Protein AF-A0A957FX62-F1 (afdb_monomer)

Mean predicted aligned error: 3.84 Å

Sequence (72 aa):
AFYLDQQLDGFDGNVHAALAAYNAGPGNAARWYEVAGDDIDLFVETIDFTETRLYVERIYLGHAIYRHLYGQ

Solvent-accessible surface area (backbone atoms only — not comparable to full-atom values): 3973 Å² total; per-residue (Å²): 110,74,69,52,51,53,30,21,66,75,43,80,62,37,60,67,49,13,52,34,17,67,71,66,35,57,73,54,24,48,58,28,35,76,75,29,57,88,42,61,70,54,28,50,71,52,42,85,48,65,68,48,31,53,52,51,50,51,52,51,52,49,50,54,51,46,45,72,77,61,67,121

pLDDT: mean 91.27, std 7.94, range [56.12, 98.12]

Radius of gyration: 12.11 Å; Cα contacts (8 Å, |Δi|>4): 65; chains: 1; bounding box: 30×22×32 Å

Secondary structure (DSSP, 8-state):
-HHHHHHHHHTTT-HHHHHHHHHH-HHHHHHHHHHHTT-HHHHHHH---HHHHHHHHHHHHHHHHHHHHH--

Foldseek 3Di:
DVQLVVLCVVLVNPNLLSLLCVVPNNVLSVVLCVVQPNPPVSSLVSNPDPVSSVRSVVVVVVVVVCCVVPVD

Structure (mmCIF, N/CA/C/O backbone):
data_AF-A0A957FX62-F1
#
_entry.id   AF-A0A957FX62-F1
#
loop_
_atom_site.group_PDB
_atom_site.id
_atom_site.type_symbol
_atom_site.label_atom_id
_atom_site.label_alt_id
_atom_site.label_comp_id
_atom_site.label_asym_id
_atom_site.label_entity_id
_atom_site.label_seq_id
_atom_site.pdbx_PDB_ins_code
_atom_site.Cartn_x
_atom_site.Cartn_y
_atom_site.Cartn_z
_atom_site.occupancy
_atom_site.B_iso_or_equiv
_atom_site.auth_seq_id
_atom_site.auth_comp_id
_atom_site.auth_asym_id
_atom_site.auth_atom_id
_atom_site.pdbx_PDB_model_num
ATOM 1 N N . ALA A 1 1 ? -13.283 7.237 -0.448 1.00 68.44 1 ALA A N 1
ATOM 2 C CA . ALA A 1 1 ? -12.019 7.825 -0.931 1.00 68.44 1 ALA A CA 1
ATOM 3 C C . ALA A 1 1 ? -11.721 7.208 -2.292 1.00 68.44 1 ALA A C 1
ATOM 5 O O . ALA A 1 1 ? -11.397 6.035 -2.326 1.00 68.44 1 ALA A O 1
ATOM 6 N N . PHE A 1 2 ? -11.896 7.947 -3.393 1.00 90.19 2 PHE A N 1
ATOM 7 C CA . PHE A 1 2 ? -11.917 7.375 -4.753 1.00 90.19 2 PHE A CA 1
ATOM 8 C C . PHE A 1 2 ? -10.620 6.644 -5.144 1.00 90.19 2 PHE A C 1
ATOM 10 O O . PHE A 1 2 ? -10.666 5.587 -5.755 1.00 90.19 2 PHE A O 1
ATOM 17 N N . TYR A 1 3 ? -9.459 7.172 -4.747 1.00 91.81 3 TYR A N 1
ATOM 18 C CA . TYR A 1 3 ? -8.173 6.594 -5.148 1.00 91.81 3 TYR A CA 1
ATOM 19 C C . TYR A 1 3 ? -7.837 5.279 -4.430 1.00 91.81 3 TYR A C 1
ATOM 21 O O . TYR A 1 3 ? -7.322 4.364 -5.058 1.00 91.81 3 TYR A O 1
ATOM 29 N N . LEU A 1 4 ? -8.150 5.158 -3.134 1.00 90.75 4 LEU A N 1
ATOM 30 C CA . LEU A 1 4 ? -7.954 3.900 -2.403 1.00 90.75 4 LEU A CA 1
ATOM 31 C C . LEU A 1 4 ? -8.913 2.813 -2.900 1.00 90.75 4 LEU A C 1
ATOM 33 O O . LEU A 1 4 ? -8.504 1.671 -3.043 1.00 90.75 4 LEU A O 1
ATOM 37 N N . ASP A 1 5 ? -10.157 3.192 -3.193 1.00 94.25 5 ASP A N 1
ATOM 38 C CA . ASP A 1 5 ? -11.172 2.308 -3.777 1.00 94.25 5 ASP A CA 1
ATOM 39 C C . ASP A 1 5 ? -10.701 1.751 -5.129 1.00 94.25 5 ASP A C 1
ATOM 41 O O . ASP A 1 5 ? -10.686 0.548 -5.345 1.00 94.25 5 ASP A O 1
ATOM 45 N N . GLN A 1 6 ? -10.141 2.619 -5.976 1.00 95.25 6 GLN A N 1
ATOM 46 C CA . GLN A 1 6 ? -9.513 2.210 -7.231 1.00 95.25 6 GLN A CA 1
ATOM 47 C C . GLN A 1 6 ? -8.350 1.224 -7.031 1.00 95.25 6 GLN A C 1
ATOM 49 O O . GLN A 1 6 ? -8.175 0.321 -7.846 1.00 95.25 6 GLN A O 1
ATOM 54 N N . GLN A 1 7 ? -7.532 1.395 -5.984 1.00 96.81 7 GLN A N 1
ATOM 55 C CA . GLN A 1 7 ? -6.473 0.424 -5.693 1.00 96.81 7 GLN A CA 1
ATOM 56 C C . GLN A 1 7 ? -7.058 -0.897 -5.188 1.00 96.81 7 GLN A C 1
ATOM 58 O O . GLN A 1 7 ? -6.587 -1.949 -5.593 1.00 96.81 7 GLN A O 1
ATOM 63 N N . LEU A 1 8 ? -8.091 -0.864 -4.344 1.00 95.25 8 LEU A N 1
ATOM 64 C CA . LEU A 1 8 ? -8.763 -2.078 -3.876 1.00 95.25 8 LEU A CA 1
ATOM 65 C C . LEU A 1 8 ? -9.313 -2.893 -5.047 1.00 95.25 8 LEU A C 1
ATOM 67 O O . LEU A 1 8 ? -9.040 -4.088 -5.117 1.00 95.25 8 LEU A O 1
ATOM 71 N N . ASP A 1 9 ? -9.994 -2.243 -5.990 1.00 96.06 9 ASP A N 1
ATOM 72 C CA . ASP A 1 9 ? -10.479 -2.893 -7.210 1.00 96.06 9 ASP A CA 1
ATOM 73 C C . ASP A 1 9 ? -9.325 -3.444 -8.062 1.00 96.06 9 ASP A C 1
ATOM 75 O O . ASP A 1 9 ? -9.412 -4.545 -8.597 1.00 96.06 9 ASP A O 1
ATOM 79 N N . GLY A 1 10 ? -8.219 -2.700 -8.171 1.00 94.62 10 GLY A N 1
ATOM 80 C CA . GLY A 1 10 ? -7.041 -3.104 -8.946 1.00 94.62 10 GLY A CA 1
ATOM 81 C C . GLY A 1 10 ? -6.241 -4.272 -8.357 1.00 94.62 10 GLY A C 1
ATOM 82 O O . GLY A 1 10 ? -5.428 -4.855 -9.069 1.00 94.62 10 GLY A O 1
ATOM 83 N N . PHE A 1 11 ? -6.463 -4.609 -7.086 1.00 95.38 11 PHE A N 1
ATOM 84 C 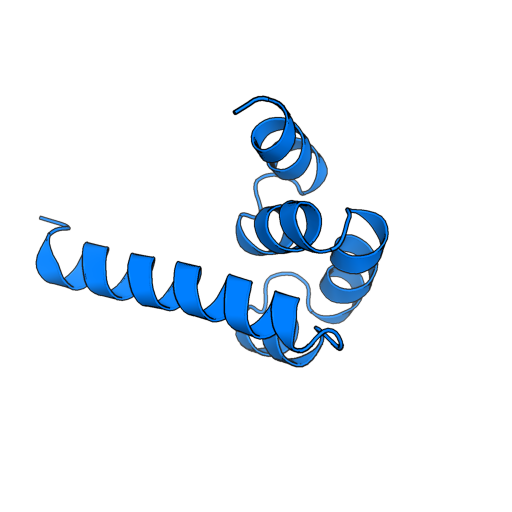CA . PHE A 1 11 ? -5.803 -5.705 -6.371 1.00 95.38 11 PHE A CA 1
ATOM 85 C C . PHE A 1 11 ? -6.803 -6.768 -5.886 1.00 95.38 11 PHE A C 1
ATOM 87 O O . PHE A 1 11 ? -6.554 -7.431 -4.881 1.00 95.38 11 PHE A O 1
ATOM 94 N N . ASP A 1 12 ? -7.948 -6.915 -6.562 1.00 94.25 12 ASP A N 1
ATOM 95 C CA . ASP A 1 12 ? -8.979 -7.923 -6.263 1.00 94.25 12 ASP A CA 1
ATOM 96 C C . ASP A 1 12 ? -9.445 -7.923 -4.791 1.00 94.25 12 ASP A C 1
ATOM 98 O O . ASP A 1 12 ? -9.744 -8.955 -4.189 1.00 94.25 12 ASP A O 1
ATOM 102 N N . GLY A 1 13 ? -9.497 -6.738 -4.177 1.00 92.25 13 GLY A N 1
ATOM 103 C CA . GLY A 1 13 ? -9.878 -6.557 -2.778 1.00 92.25 13 GLY A CA 1
ATOM 104 C C . GLY A 1 13 ? -8.771 -6.865 -1.765 1.00 92.25 13 GLY A C 1
ATOM 105 O O . GLY A 1 13 ? -9.026 -6.791 -0.559 1.00 92.25 13 GLY A O 1
ATOM 106 N N . ASN A 1 14 ? -7.541 -7.163 -2.200 1.00 92.31 14 ASN A N 1
ATOM 107 C CA . ASN A 1 14 ? -6.412 -7.325 -1.292 1.00 92.31 14 ASN A CA 1
ATOM 108 C C . ASN A 1 14 ? -6.044 -5.971 -0.658 1.00 92.31 14 ASN A C 1
ATOM 110 O O . ASN A 1 14 ? -5.407 -5.100 -1.257 1.00 92.31 14 ASN A O 1
ATOM 114 N N . VAL A 1 15 ? -6.456 -5.800 0.600 1.00 91.69 15 VAL A N 1
ATOM 115 C CA . VAL A 1 15 ? -6.304 -4.545 1.347 1.00 91.69 15 VAL A CA 1
ATOM 116 C C . VAL A 1 15 ? -4.833 -4.172 1.543 1.00 91.69 15 VAL A C 1
ATOM 118 O O . VAL A 1 15 ? -4.495 -2.990 1.519 1.00 91.69 15 VAL A O 1
ATOM 121 N N . HIS A 1 16 ? -3.942 -5.148 1.715 1.00 92.25 16 HIS A N 1
ATOM 122 C CA . HIS A 1 16 ? -2.524 -4.891 1.970 1.00 92.25 16 HIS A CA 1
ATOM 123 C C . HIS A 1 16 ? -1.819 -4.355 0.727 1.00 92.25 16 HIS A C 1
ATOM 125 O O . HIS A 1 16 ? -1.143 -3.324 0.798 1.00 92.25 16 HIS A O 1
ATOM 131 N N . ALA A 1 17 ? -2.052 -4.993 -0.420 1.00 95.00 17 ALA A N 1
ATOM 132 C CA . ALA A 1 17 ? -1.544 -4.526 -1.700 1.00 95.00 17 ALA A CA 1
ATOM 133 C C . ALA A 1 17 ? -2.132 -3.155 -2.072 1.00 95.00 17 ALA A C 1
ATOM 135 O O . ALA A 1 17 ? -1.390 -2.256 -2.467 1.00 95.00 17 ALA A O 1
ATOM 136 N N . ALA A 1 18 ? -3.429 -2.932 -1.834 1.00 95.75 18 ALA A N 1
ATOM 137 C CA . ALA A 1 18 ? -4.071 -1.644 -2.085 1.00 95.75 18 ALA A CA 1
ATOM 138 C C . ALA A 1 18 ? -3.514 -0.503 -1.210 1.00 95.75 18 ALA A C 1
ATOM 140 O O . ALA A 1 18 ? -3.300 0.609 -1.697 1.00 95.75 18 ALA A O 1
ATOM 141 N N . LEU A 1 19 ? -3.234 -0.761 0.072 1.00 94.50 19 LEU A N 1
ATOM 142 C CA . LEU A 1 19 ? -2.603 0.215 0.970 1.00 94.50 19 LEU A CA 1
ATOM 143 C C . LEU A 1 19 ? -1.164 0.530 0.547 1.00 94.50 19 LEU A C 1
ATOM 145 O O . LEU A 1 19 ? -0.768 1.698 0.528 1.00 94.50 19 LEU A O 1
ATOM 149 N N . ALA A 1 20 ? -0.396 -0.492 0.167 1.00 96.31 20 ALA A N 1
ATOM 150 C CA . ALA A 1 20 ? 0.943 -0.308 -0.375 1.00 96.31 20 ALA A CA 1
ATOM 151 C C . ALA A 1 20 ? 0.904 0.507 -1.680 1.00 96.31 20 ALA A C 1
ATOM 153 O O . ALA A 1 20 ? 1.702 1.424 -1.855 1.00 96.31 20 ALA A O 1
ATOM 154 N N . ALA A 1 21 ? -0.072 0.250 -2.556 1.00 97.12 21 ALA A N 1
ATOM 155 C CA . ALA A 1 21 ? -0.269 0.9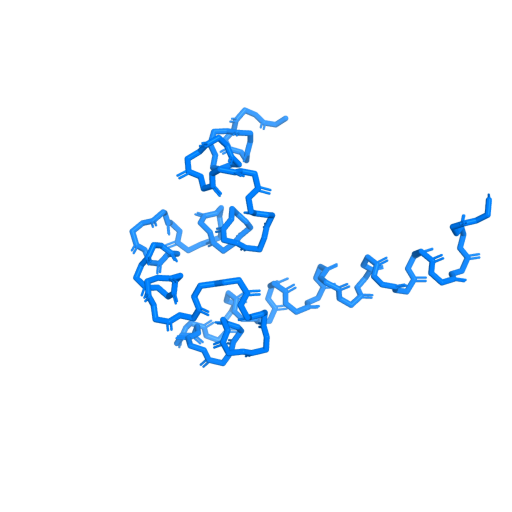78 -3.807 1.00 97.12 21 ALA A CA 1
ATOM 156 C C . ALA A 1 21 ? -0.688 2.434 -3.583 1.00 97.12 21 ALA A C 1
ATOM 158 O O . ALA A 1 21 ? -0.248 3.333 -4.300 1.00 97.12 21 ALA A O 1
ATOM 159 N N . TYR A 1 22 ? -1.502 2.687 -2.560 1.00 95.62 22 TYR A N 1
ATOM 160 C CA . TYR A 1 22 ? -1.888 4.036 -2.170 1.00 95.62 22 TYR A CA 1
ATOM 161 C C . TYR A 1 22 ? -0.676 4.864 -1.710 1.00 95.62 22 TYR A C 1
ATOM 163 O O . TYR A 1 22 ? -0.583 6.043 -2.047 1.00 95.62 22 TYR A O 1
ATOM 171 N N . ASN A 1 23 ? 0.259 4.256 -0.970 1.00 96.62 23 ASN A N 1
ATOM 172 C CA . ASN A 1 23 ? 1.439 4.942 -0.435 1.00 96.62 23 ASN A CA 1
ATOM 173 C C . ASN A 1 23 ? 2.622 5.013 -1.422 1.00 96.62 23 ASN A C 1
ATOM 175 O O . ASN A 1 23 ? 3.254 6.059 -1.530 1.00 96.62 23 ASN A O 1
ATOM 179 N N . ALA A 1 24 ? 2.910 3.930 -2.148 1.00 97.38 24 ALA A N 1
ATOM 180 C CA . ALA A 1 24 ? 4.101 3.783 -2.994 1.00 97.38 24 ALA A CA 1
ATOM 181 C C . ALA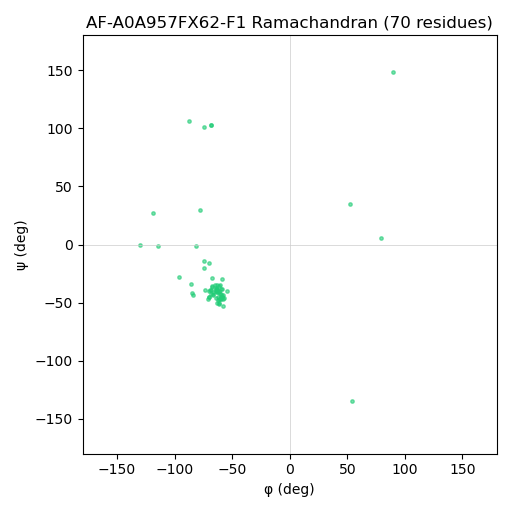 A 1 24 ? 3.807 3.682 -4.499 1.00 97.38 24 ALA A C 1
ATOM 183 O O . ALA A 1 24 ? 4.734 3.578 -5.304 1.00 97.38 24 ALA A O 1
ATOM 184 N N . GLY A 1 25 ? 2.534 3.707 -4.890 1.00 97.31 25 GLY A N 1
ATOM 185 C CA . GLY A 1 25 ? 2.078 3.541 -6.267 1.00 97.31 25 GLY A CA 1
ATOM 186 C C . GLY A 1 25 ? 1.814 2.074 -6.658 1.00 97.31 25 GLY A C 1
ATOM 187 O O . GLY A 1 25 ? 2.504 1.166 -6.183 1.00 97.31 25 GLY A O 1
ATOM 188 N N . PRO A 1 26 ? 0.850 1.823 -7.567 1.00 97.38 26 PRO A N 1
ATOM 189 C CA . PRO A 1 26 ? 0.412 0.474 -7.941 1.00 97.38 26 PRO A CA 1
ATOM 190 C C . PRO A 1 26 ? 1.509 -0.400 -8.548 1.00 97.38 26 PRO A C 1
ATOM 192 O O . PRO A 1 26 ? 1.535 -1.596 -8.292 1.00 97.38 26 PRO A O 1
ATOM 195 N N . GLY A 1 27 ? 2.446 0.171 -9.313 1.00 97.88 27 GLY A N 1
ATOM 196 C CA . GLY A 1 27 ? 3.530 -0.610 -9.921 1.00 97.88 27 GLY A CA 1
ATOM 197 C C . GLY A 1 27 ? 4.474 -1.239 -8.891 1.00 97.88 27 GLY A C 1
ATOM 198 O O . GLY A 1 27 ? 4.888 -2.384 -9.052 1.00 97.88 27 GLY A O 1
ATOM 199 N N . ASN A 1 28 ? 4.778 -0.521 -7.804 1.00 98.12 28 ASN A N 1
ATOM 200 C CA . ASN A 1 28 ? 5.597 -1.060 -6.717 1.00 98.12 28 ASN A CA 1
ATOM 201 C C . ASN A 1 28 ? 4.834 -2.130 -5.934 1.00 98.12 28 ASN A C 1
ATOM 203 O O . ASN A 1 28 ? 5.369 -3.209 -5.695 1.00 98.12 28 ASN A O 1
ATOM 207 N N . ALA A 1 29 ? 3.570 -1.854 -5.606 1.00 97.50 29 ALA A N 1
ATOM 208 C CA . ALA A 1 29 ? 2.712 -2.800 -4.906 1.00 97.50 29 ALA A CA 1
ATOM 209 C C . ALA A 1 29 ? 2.502 -4.103 -5.686 1.00 97.50 29 ALA A C 1
ATOM 211 O O . ALA A 1 29 ? 2.617 -5.174 -5.099 1.00 97.50 29 ALA A O 1
ATOM 212 N N . ALA A 1 30 ? 2.283 -4.021 -7.001 1.00 97.69 30 ALA A N 1
ATOM 213 C CA . ALA A 1 30 ? 2.178 -5.188 -7.871 1.00 97.69 30 ALA A CA 1
ATOM 214 C C . ALA A 1 30 ? 3.463 -6.019 -7.858 1.00 97.69 30 ALA A C 1
ATOM 216 O O . ALA A 1 30 ? 3.396 -7.219 -7.627 1.00 97.69 30 ALA A O 1
ATOM 217 N N . ARG A 1 31 ? 4.636 -5.384 -7.986 1.00 97.94 31 ARG A N 1
ATOM 218 C CA . ARG A 1 31 ? 5.927 -6.084 -7.913 1.00 97.94 31 ARG A CA 1
ATOM 219 C C . ARG A 1 31 ? 6.118 -6.832 -6.590 1.00 97.94 31 ARG A C 1
ATOM 221 O O . ARG A 1 31 ? 6.624 -7.948 -6.595 1.00 97.94 31 ARG A O 1
ATOM 228 N N . TRP A 1 32 ? 5.769 -6.224 -5.455 1.00 97.62 32 TRP A N 1
ATOM 229 C CA . TRP A 1 32 ? 5.880 -6.902 -4.158 1.00 97.62 32 TRP A CA 1
ATOM 230 C C . TRP A 1 32 ? 4.854 -8.034 -4.021 1.00 97.62 32 TRP A C 1
ATOM 232 O O . TRP A 1 32 ? 5.180 -9.110 -3.523 1.00 97.62 32 TRP A O 1
ATOM 242 N N . TYR A 1 33 ? 3.634 -7.816 -4.514 1.00 96.50 33 TYR A N 1
ATOM 243 C CA . TYR A 1 33 ? 2.559 -8.804 -4.484 1.00 96.50 33 TYR A CA 1
ATOM 244 C C . TYR A 1 33 ? 2.835 -10.012 -5.388 1.00 96.50 33 TYR A C 1
ATOM 246 O O . TYR A 1 33 ? 2.543 -11.135 -5.004 1.00 96.50 33 TYR A O 1
ATOM 254 N N . GLU A 1 34 ? 3.469 -9.827 -6.546 1.00 96.81 34 GLU A N 1
ATOM 255 C CA . GLU A 1 34 ? 3.887 -10.926 -7.430 1.00 96.81 34 GLU A CA 1
ATOM 256 C C . GLU A 1 34 ? 4.844 -11.913 -6.743 1.00 96.81 34 GLU A C 1
ATOM 258 O O . GLU A 1 34 ? 4.859 -13.097 -7.079 1.00 96.81 34 GLU A O 1
ATOM 263 N N . VAL A 1 35 ? 5.641 -11.437 -5.782 1.00 96.44 35 VAL A N 1
ATOM 264 C CA . VAL A 1 35 ? 6.589 -12.264 -5.022 1.00 96.44 35 VAL A CA 1
ATOM 265 C C . VAL A 1 35 ? 5.909 -12.955 -3.842 1.00 96.44 35 VAL A C 1
ATOM 267 O O . VAL A 1 35 ? 6.179 -14.127 -3.588 1.00 96.44 35 VAL A O 1
ATOM 270 N N . ALA A 1 36 ? 5.059 -12.234 -3.110 1.00 95.12 36 ALA A N 1
ATOM 271 C CA . ALA A 1 36 ? 4.506 -12.708 -1.844 1.00 95.12 36 ALA A CA 1
ATOM 272 C C . ALA A 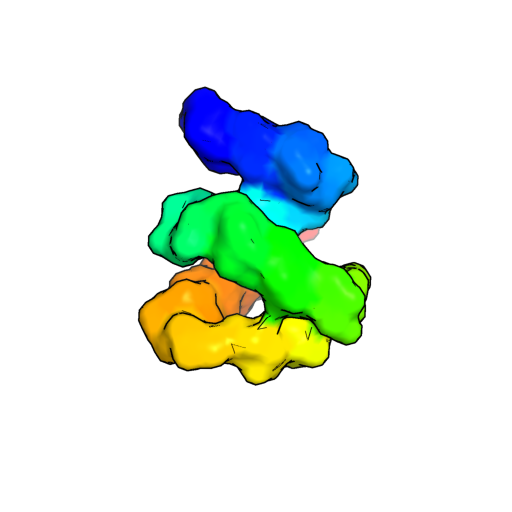1 36 ? 3.121 -13.364 -1.954 1.00 95.12 36 ALA A C 1
ATOM 274 O O . ALA A 1 36 ? 2.766 -14.211 -1.136 1.00 95.12 36 ALA A O 1
ATOM 275 N N . GLY A 1 37 ? 2.328 -12.975 -2.953 1.00 91.62 37 GLY A N 1
ATOM 276 C CA . GLY A 1 37 ? 0.907 -13.291 -3.025 1.00 91.62 37 GLY A CA 1
ATOM 277 C C . GLY A 1 37 ? 0.169 -12.854 -1.758 1.00 91.62 37 GLY A C 1
ATOM 278 O O . GLY A 1 37 ? 0.379 -11.757 -1.240 1.00 91.62 37 GLY A O 1
ATOM 279 N N . ASP A 1 38 ? -0.682 -13.741 -1.245 1.00 89.44 38 ASP A N 1
ATOM 280 C CA . ASP A 1 38 ? -1.492 -13.504 -0.046 1.00 89.44 38 ASP A CA 1
ATOM 281 C C . ASP A 1 38 ? -0.743 -13.723 1.282 1.00 89.44 38 ASP A C 1
ATOM 283 O O . ASP A 1 38 ? -1.325 -13.534 2.354 1.00 89.44 38 ASP A O 1
ATOM 287 N N . ASP A 1 39 ? 0.533 -14.120 1.250 1.00 92.25 39 ASP A N 1
ATOM 288 C CA . ASP A 1 39 ? 1.347 -14.221 2.462 1.00 92.25 39 ASP A CA 1
ATOM 289 C C . ASP A 1 39 ? 1.731 -12.815 2.938 1.00 92.25 39 ASP A C 1
ATOM 291 O O . ASP A 1 39 ? 2.627 -12.168 2.394 1.00 92.25 39 ASP A O 1
ATOM 295 N N . ILE A 1 40 ? 1.021 -12.324 3.957 1.00 89.19 40 ILE A N 1
ATOM 296 C CA . ILE A 1 40 ? 1.211 -10.968 4.477 1.00 89.19 40 ILE A CA 1
ATOM 297 C C . ILE A 1 40 ? 2.591 -10.759 5.105 1.00 89.19 40 ILE A C 1
ATOM 299 O O . ILE A 1 40 ? 3.157 -9.674 4.970 1.00 89.19 40 ILE A O 1
ATOM 303 N N . ASP A 1 41 ? 3.149 -11.777 5.756 1.00 90.44 41 ASP A N 1
ATOM 304 C CA . ASP A 1 41 ? 4.447 -11.658 6.414 1.00 90.44 41 ASP A CA 1
ATOM 305 C C . ASP A 1 41 ? 5.537 -11.533 5.342 1.00 90.44 41 ASP A C 1
ATOM 307 O O . ASP A 1 41 ? 6.365 -10.618 5.382 1.00 90.44 41 ASP A O 1
ATOM 311 N N . LEU A 1 42 ? 5.469 -12.377 4.307 1.00 93.56 42 LEU A N 1
ATOM 312 C CA . LEU A 1 42 ? 6.353 -12.272 3.150 1.00 93.56 42 LEU A CA 1
ATOM 313 C C . LEU A 1 42 ? 6.136 -10.966 2.371 1.00 93.56 42 LEU A C 1
ATOM 315 O O . LEU A 1 42 ? 7.104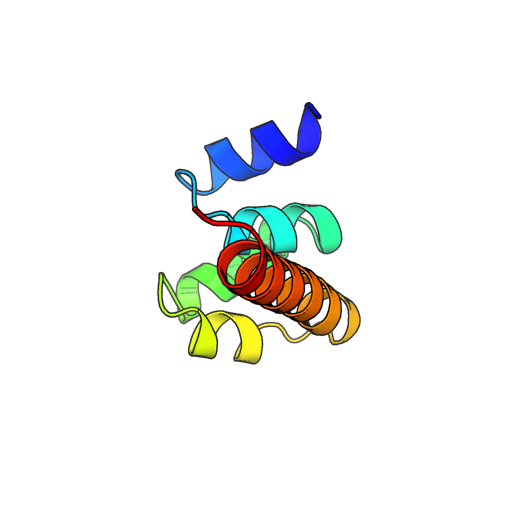 -10.365 1.898 1.00 93.56 42 LEU A O 1
ATOM 319 N N . PHE A 1 43 ? 4.891 -10.499 2.246 1.00 94.56 43 PHE A N 1
ATOM 320 C CA . PHE A 1 43 ? 4.561 -9.258 1.546 1.00 94.56 43 PHE A CA 1
ATOM 321 C C . PHE A 1 43 ? 5.222 -8.061 2.220 1.00 94.56 43 PHE A C 1
ATOM 323 O O . PHE A 1 43 ? 5.924 -7.303 1.553 1.00 94.56 43 PHE A O 1
ATOM 330 N N . VAL A 1 44 ? 5.067 -7.927 3.539 1.00 93.00 44 VAL A N 1
ATOM 331 C CA . VAL A 1 44 ? 5.677 -6.845 4.324 1.00 93.00 44 VAL A CA 1
ATOM 332 C C . VAL A 1 44 ? 7.203 -6.867 4.209 1.00 93.00 44 VAL A C 1
ATOM 334 O O . VAL A 1 44 ? 7.807 -5.816 3.988 1.00 93.00 44 VAL A O 1
ATOM 337 N N . GLU A 1 45 ? 7.831 -8.043 4.279 1.00 93.81 45 GLU A N 1
ATOM 338 C CA . GLU A 1 45 ? 9.288 -8.184 4.134 1.00 93.81 45 GLU A CA 1
ATOM 339 C C . GLU A 1 45 ? 9.796 -7.865 2.718 1.00 93.81 45 GLU A C 1
ATOM 341 O O . GLU A 1 45 ? 10.914 -7.373 2.546 1.00 93.81 45 GLU A O 1
ATOM 346 N N . THR A 1 46 ? 8.965 -8.089 1.698 1.00 96.44 46 THR A N 1
ATOM 347 C CA . THR A 1 46 ? 9.298 -7.803 0.294 1.00 96.44 46 THR A CA 1
ATOM 348 C C . THR A 1 46 ? 9.266 -6.301 -0.025 1.00 96.44 46 THR A C 1
ATOM 350 O O . THR A 1 46 ? 9.901 -5.860 -0.989 1.00 96.44 46 THR A O 1
ATOM 353 N N . ILE A 1 47 ? 8.577 -5.489 0.788 1.00 97.06 47 ILE A N 1
ATOM 354 C CA . ILE A 1 47 ? 8.531 -4.031 0.629 1.00 97.06 47 ILE A CA 1
ATOM 355 C C . ILE A 1 47 ? 9.910 -3.430 0.941 1.00 97.06 47 ILE A C 1
ATOM 357 O O . ILE A 1 47 ? 10.310 -3.223 2.089 1.00 97.06 47 ILE A O 1
ATOM 361 N N . ASP A 1 48 ? 10.632 -3.072 -0.116 1.00 96.88 48 ASP A N 1
ATOM 362 C CA . ASP A 1 48 ? 11.956 -2.448 -0.039 1.00 96.88 48 ASP A CA 1
ATOM 363 C C . ASP A 1 48 ? 11.909 -0.970 0.386 1.00 96.88 48 ASP A C 1
ATOM 365 O O . ASP A 1 48 ? 12.921 -0.406 0.807 1.00 96.88 48 ASP A O 1
ATOM 369 N N . PHE A 1 49 ? 10.733 -0.340 0.353 1.00 97.69 49 PHE A N 1
ATOM 370 C CA . PHE A 1 49 ? 10.539 1.028 0.824 1.00 97.69 49 PHE A CA 1
ATOM 371 C C . PHE A 1 49 ? 10.235 1.031 2.321 1.00 97.69 49 PHE A C 1
ATOM 373 O O . PHE A 1 49 ? 9.127 0.715 2.751 1.00 97.69 49 PHE A O 1
ATOM 380 N N . THR A 1 50 ? 11.210 1.440 3.136 1.00 96.56 50 THR A N 1
ATOM 381 C CA . THR A 1 50 ? 11.066 1.472 4.601 1.00 96.56 50 THR A CA 1
ATOM 382 C C . THR A 1 50 ? 9.844 2.268 5.066 1.00 96.56 50 THR A C 1
ATOM 384 O O . THR A 1 50 ? 9.153 1.828 5.979 1.00 96.56 50 THR A O 1
ATOM 387 N N . GLU A 1 51 ? 9.540 3.405 4.433 1.00 95.69 51 GLU A N 1
ATOM 388 C CA . GLU A 1 51 ? 8.343 4.194 4.754 1.00 95.69 51 GLU A CA 1
ATOM 389 C C . GLU A 1 51 ? 7.054 3.404 4.498 1.00 95.69 51 GLU A C 1
ATOM 391 O O . GLU A 1 51 ? 6.187 3.339 5.369 1.00 95.69 51 GLU A O 1
ATOM 396 N N . THR A 1 52 ? 6.951 2.761 3.336 1.00 96.44 52 THR A N 1
ATOM 397 C CA . THR A 1 52 ? 5.772 1.991 2.932 1.00 96.44 52 THR A CA 1
ATOM 398 C C . THR A 1 52 ? 5.573 0.757 3.799 1.00 96.44 52 THR A C 1
ATOM 400 O O . THR A 1 52 ? 4.452 0.489 4.224 1.00 96.44 52 THR A O 1
ATOM 403 N N . ARG A 1 53 ? 6.655 0.048 4.135 1.00 95.38 53 ARG A N 1
ATOM 404 C CA . ARG A 1 53 ? 6.618 -1.082 5.070 1.00 95.38 53 ARG A CA 1
ATOM 405 C C . ARG A 1 53 ? 6.059 -0.649 6.425 1.00 95.38 53 ARG A C 1
ATOM 407 O O . ARG A 1 53 ? 5.056 -1.193 6.875 1.00 95.38 53 ARG A O 1
ATOM 414 N N . LEU A 1 54 ? 6.623 0.410 7.012 1.00 94.12 54 LEU A N 1
ATOM 415 C CA . LEU A 1 54 ? 6.144 0.956 8.287 1.00 94.12 54 LEU A CA 1
ATOM 416 C C . LEU A 1 54 ? 4.691 1.448 8.204 1.00 94.12 54 LEU A C 1
ATOM 418 O O . LEU A 1 54 ? 3.944 1.339 9.176 1.00 94.12 54 LEU A O 1
ATOM 422 N N . TYR A 1 55 ? 4.281 2.015 7.069 1.00 93.12 55 TYR A N 1
ATOM 423 C CA . TYR A 1 55 ? 2.903 2.444 6.834 1.00 93.12 55 TYR A CA 1
ATOM 424 C C . TYR A 1 55 ? 1.926 1.260 6.866 1.00 93.12 55 TYR A C 1
ATOM 426 O O . TYR A 1 55 ? 0.942 1.303 7.609 1.00 93.12 55 TYR A O 1
ATOM 434 N N . VAL A 1 56 ? 2.220 0.194 6.115 1.00 91.69 56 VAL A N 1
ATOM 435 C CA . VAL A 1 56 ? 1.391 -1.020 6.058 1.00 91.69 56 VAL A CA 1
ATOM 436 C C . VAL A 1 56 ? 1.347 -1.713 7.423 1.00 91.69 56 VAL A C 1
ATOM 438 O O . VAL A 1 56 ? 0.256 -2.013 7.913 1.00 91.69 56 VAL A O 1
ATOM 441 N N . GLU A 1 57 ? 2.495 -1.881 8.088 1.00 90.00 57 GLU A N 1
ATOM 442 C CA . GLU A 1 57 ? 2.591 -2.478 9.428 1.00 90.00 57 GLU A CA 1
ATOM 443 C C . GLU A 1 57 ? 1.741 -1.730 10.457 1.00 90.00 57 GLU A C 1
ATOM 445 O O . GLU A 1 57 ? 0.994 -2.347 11.216 1.00 90.00 57 GLU A O 1
ATOM 450 N N . ARG A 1 58 ? 1.809 -0.393 10.484 1.00 90.56 58 ARG A N 1
ATOM 451 C CA . ARG A 1 58 ? 1.047 0.423 11.443 1.00 90.56 58 ARG A CA 1
ATOM 452 C C . ARG A 1 58 ? -0.456 0.285 11.257 1.00 90.56 58 ARG A C 1
ATOM 454 O O . ARG A 1 58 ? -1.180 0.219 12.249 1.00 90.56 58 ARG A O 1
ATOM 461 N N . ILE A 1 59 ? -0.931 0.251 10.013 1.00 87.00 59 ILE A N 1
ATOM 462 C CA . ILE A 1 59 ? -2.359 0.071 9.730 1.00 87.00 59 ILE A CA 1
ATOM 463 C C . ILE A 1 59 ? -2.795 -1.343 10.110 1.00 87.00 59 ILE A C 1
ATOM 465 O O . ILE A 1 59 ? -3.835 -1.501 10.749 1.00 87.00 59 ILE A O 1
ATOM 469 N N . TYR A 1 60 ? -1.990 -2.354 9.785 1.00 81.25 60 TYR A N 1
ATOM 470 C CA . TYR A 1 60 ? -2.268 -3.741 10.145 1.00 81.25 60 TYR A CA 1
ATOM 471 C C . TYR A 1 60 ? -2.327 -3.948 11.665 1.00 81.25 60 TYR A C 1
ATOM 473 O O . TYR A 1 60 ? -3.333 -4.438 12.183 1.00 81.25 60 TYR A O 1
ATOM 481 N N . LEU A 1 61 ? -1.303 -3.498 12.395 1.00 81.00 61 LEU A N 1
ATOM 482 C CA . LEU A 1 61 ? -1.253 -3.543 13.860 1.00 81.00 61 LEU A CA 1
ATOM 483 C C . LEU A 1 61 ? -2.409 -2.758 14.480 1.00 81.00 61 LEU A C 1
ATOM 485 O O . LEU A 1 61 ? -3.083 -3.259 15.378 1.00 81.00 61 LEU A O 1
ATOM 489 N N . GLY A 1 62 ? -2.678 -1.552 13.977 1.00 81.00 62 GLY A N 1
ATOM 490 C CA . GLY A 1 62 ? -3.802 -0.736 14.425 1.00 81.00 62 GLY A CA 1
ATOM 491 C C . GLY A 1 62 ? -5.143 -1.446 14.240 1.00 81.00 62 GLY A C 1
ATOM 492 O O . GLY A 1 62 ? -5.957 -1.467 15.162 1.00 81.00 62 GLY A O 1
ATOM 493 N N . HIS A 1 63 ? -5.359 -2.089 13.090 1.00 79.81 63 HIS A N 1
ATOM 494 C CA . HIS 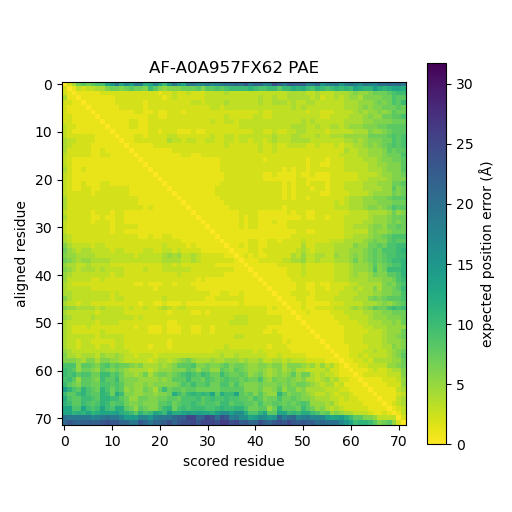A 1 63 ? -6.572 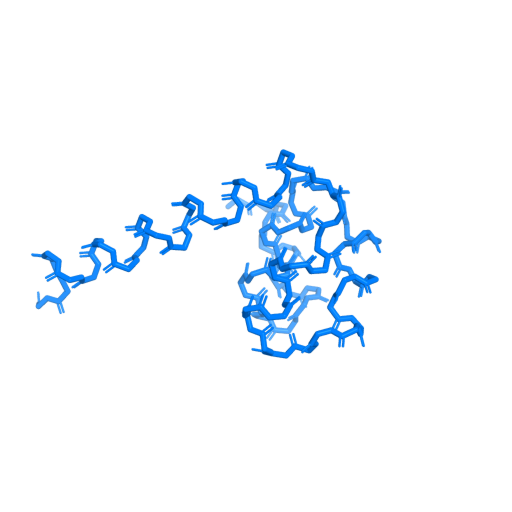-2.853 12.812 1.00 79.81 63 HIS A CA 1
ATOM 495 C C . HIS A 1 63 ? -6.700 -4.092 13.711 1.00 79.81 63 HIS A C 1
ATOM 497 O O . HIS A 1 63 ? -7.776 -4.350 14.254 1.00 79.81 63 HIS A O 1
ATOM 503 N N . ALA A 1 64 ? -5.611 -4.837 13.912 1.00 81.31 64 ALA A N 1
ATOM 504 C CA . ALA A 1 64 ? -5.585 -6.002 14.791 1.00 81.31 64 ALA A CA 1
ATOM 505 C C . ALA A 1 64 ? -5.906 -5.623 16.246 1.00 81.31 64 ALA A C 1
ATOM 507 O O . ALA A 1 64 ? -6.766 -6.246 16.870 1.00 81.31 64 ALA A O 1
ATOM 508 N N . ILE A 1 65 ? -5.281 -4.557 16.758 1.00 83.00 65 ILE A N 1
ATOM 509 C CA . ILE A 1 65 ? -5.543 -4.020 18.099 1.00 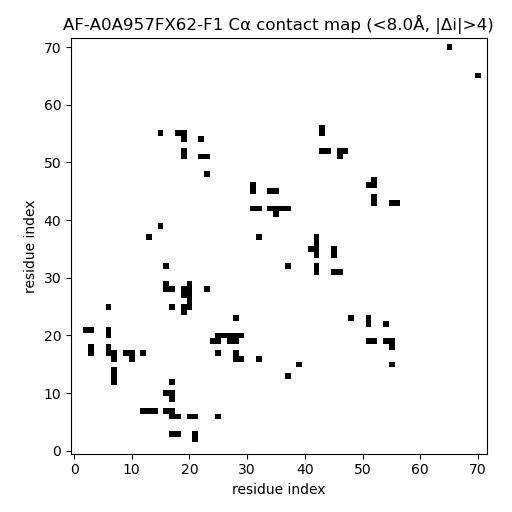83.00 65 ILE A CA 1
ATOM 510 C C . ILE A 1 65 ? -6.991 -3.532 18.211 1.00 83.00 65 ILE A C 1
ATOM 512 O O . ILE A 1 65 ? -7.672 -3.858 19.180 1.00 83.00 65 ILE A O 1
ATOM 516 N N . TYR A 1 66 ? -7.492 -2.792 17.218 1.00 73.50 66 TYR A N 1
ATOM 517 C CA . TYR A 1 66 ? -8.871 -2.303 17.219 1.00 73.50 66 TYR A CA 1
ATOM 518 C C . TYR A 1 66 ? -9.883 -3.453 17.284 1.00 73.50 66 TYR A C 1
ATOM 520 O O . TYR A 1 66 ? -10.782 -3.425 18.122 1.00 73.50 66 TYR A O 1
ATOM 528 N N . ARG A 1 67 ? -9.710 -4.499 16.462 1.00 83.69 67 ARG A N 1
ATOM 529 C CA . ARG A 1 67 ? -10.566 -5.695 16.520 1.00 83.69 67 ARG A CA 1
ATOM 530 C C . ARG A 1 67 ? -10.452 -6.426 17.854 1.00 83.69 67 ARG A C 1
ATOM 532 O O . ARG A 1 67 ? -11.461 -6.899 18.359 1.00 83.69 67 ARG A O 1
ATOM 539 N N . HIS A 1 68 ? -9.257 -6.499 18.435 1.00 86.50 68 HIS A N 1
ATOM 540 C CA . HIS A 1 68 ? -9.065 -7.126 19.741 1.00 86.50 68 HIS A CA 1
ATOM 541 C C . HIS A 1 68 ? -9.799 -6.380 20.869 1.00 86.50 68 HIS A C 1
ATOM 543 O O . HIS A 1 68 ? -10.370 -7.017 21.748 1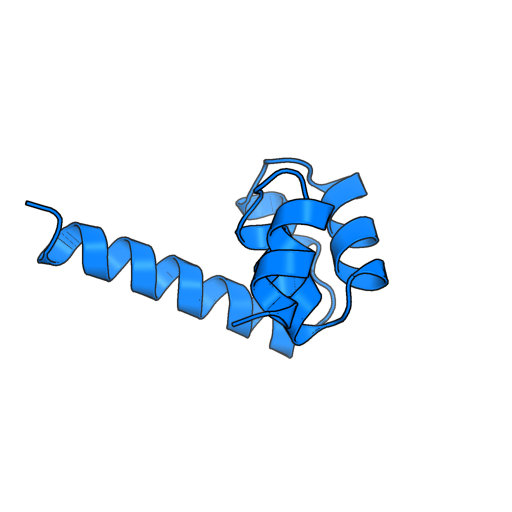.00 86.50 68 HIS A O 1
ATOM 549 N N . LEU A 1 69 ? -9.802 -5.043 20.840 1.00 84.94 69 LEU A N 1
ATOM 550 C CA . LEU A 1 69 ? -10.393 -4.208 21.891 1.00 84.94 69 LEU A CA 1
ATOM 551 C C . LEU A 1 69 ? -11.900 -3.965 21.717 1.00 84.94 69 LEU A C 1
ATOM 553 O O . LEU A 1 69 ? -12.607 -3.833 22.713 1.00 84.94 69 LEU A O 1
ATOM 557 N N . TYR A 1 70 ? -12.381 -3.872 20.474 1.00 78.31 70 TYR A N 1
ATOM 558 C CA . TYR A 1 70 ? -13.730 -3.383 20.153 1.00 78.31 70 TYR A CA 1
ATOM 559 C C . TYR A 1 70 ? -14.526 -4.293 19.207 1.00 78.31 70 TYR A C 1
ATOM 561 O O . TYR A 1 70 ? -15.649 -3.955 18.859 1.00 78.31 70 TYR A O 1
ATOM 569 N N . GLY A 1 71 ? -13.969 -5.419 18.755 1.00 68.50 71 GLY A N 1
ATOM 570 C CA . GLY A 1 71 ? -14.591 -6.303 17.762 1.00 68.50 71 GLY A CA 1
ATOM 571 C C . GLY A 1 71 ? -15.698 -7.225 18.288 1.00 68.50 71 GLY A C 1
ATOM 572 O O . GLY A 1 71 ? -15.837 -8.322 17.747 1.00 68.50 71 GLY A O 1
ATOM 573 N N . GLN A 1 72 ? -16.440 -6.818 19.326 1.00 56.12 72 GLN A N 1
ATOM 574 C CA . GLN A 1 72 ? -17.665 -7.491 19.782 1.00 56.12 72 GLN A CA 1
ATOM 575 C C . GLN A 1 72 ? -18.911 -6.763 19.289 1.00 56.12 72 GLN A C 1
ATOM 577 O O . GLN A 1 72 ? -18.974 -5.526 19.468 1.00 56.12 72 GLN A O 1
#

Nearest PDB structures (foldseek):
  5o1j-assembly1_A  TM=8.273E-01  e=3.323E-02  Neisseria meningitidis MC58
  6h5f-assembly1_A  TM=7.893E-01  e=3.926E-02  Neisseria meningitidis NM422
  5o2o-assembly1_A  TM=7.852E-01  e=4.150E-02  Neisseria meningitidis